Protein AF-A0AAP2BRH4-F1 (afdb_monomer)

pLDDT: mean 92.3, std 5.52, range [53.34, 97.38]

InterPro domains:
  IPR007358 Nucleoid-associated protein NdpA [PF04245] (1-108)

Nearest PDB structures (foldseek):
  9be2-assembly1_A-2  TM=8.030E-01  e=4.070E-05  Escherichia coli
  8q63-assembly1_B  TM=5.203E-01  e=7.585E+00  Saccharomyces cerevisiae S288C
  8oqh-assembly2_B  TM=3.993E-01  e=6.693E+00  Homo sapiens

Mean predicted aligned error: 4.85 Å

Foldseek 3Di:
DLLLLLLVQLLVVLLVQLVVVWWAALQVSLCRRPVVCSVVVSVVQPPVVNVHDGGHRDDNVVSVVSQKDWDDDPVDIDIDGPVCVVVVQWDADPVVRDIDGPPPDPVVVVVVVPVD

Sequence (116 aa):
AEKDAFLKSAFEHLHALSKANEPLSLETFVNAVWPQAPEELSGKLAAEELELSDGFVPDGRVIRALVSFKGKSKYWELKFDREGKTEGYIDYDPATNIITLRNVPDEFREMWMTEV

Secondary structure (DSSP, 8-state):
-HHHHHHHHHHHHHHHHHHHTPPP-HHHHHHHH-TTSHHHHHHHHT-GGG---SSPPP-HHHHGGGTEEEEE-SS-EEEEEHHHHHTTSEEEETTTTEEEE-S--HHHHHHHHH--

Organism: Klebsiella oxytoca (NCBI:txid571)

Solvent-accessible surface area (backbone atoms only — not comparable to full-atom values): 6819 Å² total; per-residue (Å²): 105,72,68,54,53,40,30,44,45,44,35,56,54,46,40,50,31,28,75,69,69,33,57,43,49,62,70,61,49,30,49,71,49,38,66,93,50,31,66,64,54,46,57,62,53,67,35,75,92,64,73,62,74,72,56,48,62,48,56,58,76,64,50,44,56,57,45,29,52,72,53,71,62,99,87,49,74,50,77,44,52,53,64,39,44,78,73,62,35,37,47,75,42,82,91,78,70,44,77,48,78,48,87,71,51,68,72,61,50,49,52,63,64,67,80,103

Structure (mmCIF, N/CA/C/O backbone):
data_AF-A0AAP2BRH4-F1
#
_entry.id   AF-A0AAP2BRH4-F1
#
loop_
_atom_site.group_PDB
_atom_site.id
_atom_site.type_symbol
_atom_site.label_atom_id
_atom_site.label_alt_id
_atom_site.label_comp_id
_atom_site.label_asym_id
_atom_site.label_entity_id
_atom_site.label_seq_id
_atom_site.pdbx_PDB_ins_code
_atom_site.Cartn_x
_atom_site.Cartn_y
_atom_site.Cartn_z
_atom_site.occupancy
_atom_site.B_iso_or_equiv
_atom_site.auth_seq_id
_atom_site.auth_comp_id
_atom_site.auth_asym_id
_atom_site.auth_atom_id
_atom_site.pdbx_PDB_model_num
ATOM 1 N N . ALA A 1 1 ? 2.332 -12.487 1.032 1.00 71.31 1 ALA A N 1
ATOM 2 C CA . ALA A 1 1 ? 1.036 -13.198 1.084 1.00 71.31 1 ALA A CA 1
ATOM 3 C C . ALA A 1 1 ? 0.233 -12.774 2.312 1.00 71.31 1 ALA A C 1
ATOM 5 O O . ALA A 1 1 ? -0.564 -11.862 2.169 1.00 71.31 1 ALA A O 1
ATOM 6 N N . GLU A 1 2 ? 0.481 -13.318 3.510 1.00 84.44 2 GLU A N 1
ATOM 7 C CA . GLU A 1 2 ? -0.293 -12.968 4.722 1.00 84.44 2 GLU A CA 1
ATOM 8 C C . GLU A 1 2 ? -0.200 -11.476 5.085 1.00 84.44 2 GLU A C 1
ATOM 10 O O . GLU A 1 2 ? -1.216 -10.808 5.246 1.00 84.44 2 GLU A O 1
ATOM 15 N N . LYS A 1 3 ? 1.018 -10.914 5.083 1.00 86.75 3 LYS A N 1
ATOM 16 C CA . LYS A 1 3 ? 1.236 -9.473 5.283 1.00 86.75 3 LYS A CA 1
ATOM 17 C C . LYS A 1 3 ? 0.481 -8.605 4.270 1.00 86.75 3 LYS A C 1
ATOM 19 O O . LYS A 1 3 ? -0.065 -7.573 4.639 1.00 86.75 3 LYS A O 1
ATOM 24 N N . ASP A 1 4 ? 0.484 -8.983 2.994 1.00 86.7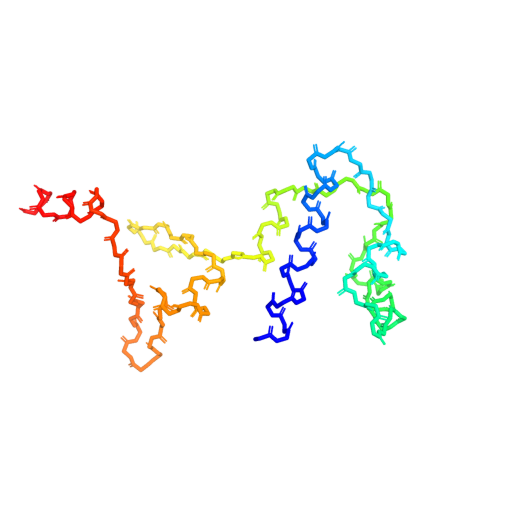5 4 ASP A N 1
ATOM 25 C CA . ASP A 1 4 ? -0.148 -8.179 1.942 1.00 86.75 4 ASP A CA 1
ATOM 26 C C . ASP A 1 4 ? -1.675 -8.250 2.041 1.00 86.75 4 ASP A C 1
ATOM 28 O O . ASP A 1 4 ? -2.339 -7.231 1.879 1.00 86.75 4 ASP A O 1
ATOM 32 N N . ALA A 1 5 ? -2.221 -9.422 2.385 1.00 88.12 5 ALA A N 1
ATOM 33 C CA . ALA A 1 5 ? -3.643 -9.599 2.664 1.00 88.12 5 ALA A CA 1
ATOM 34 C C . ALA A 1 5 ? -4.087 -8.763 3.875 1.00 88.12 5 ALA A C 1
ATOM 36 O O . ALA A 1 5 ? -5.090 -8.056 3.794 1.00 88.12 5 ALA A O 1
ATOM 37 N N . PHE A 1 6 ? -3.296 -8.765 4.952 1.00 91.88 6 PHE A N 1
ATOM 38 C CA . PHE A 1 6 ? -3.518 -7.904 6.113 1.00 91.88 6 PHE A CA 1
ATOM 39 C C . PHE A 1 6 ? -3.531 -6.417 5.738 1.00 91.88 6 PHE A C 1
ATOM 41 O O . PHE A 1 6 ? -4.488 -5.709 6.041 1.00 91.88 6 PHE A O 1
ATOM 48 N N . LEU A 1 7 ? -2.500 -5.936 5.033 1.00 93.75 7 LEU A N 1
ATOM 49 C CA . LEU A 1 7 ? -2.406 -4.528 4.630 1.00 93.75 7 LEU A CA 1
ATOM 50 C C . LEU A 1 7 ? -3.528 -4.117 3.668 1.00 93.75 7 LEU A C 1
ATOM 52 O O . LEU A 1 7 ? -3.998 -2.980 3.737 1.00 93.75 7 LEU A O 1
ATOM 56 N N . LYS A 1 8 ? -3.965 -5.026 2.788 1.00 92.88 8 LYS A N 1
ATOM 57 C CA . LYS A 1 8 ? -5.103 -4.809 1.888 1.00 92.88 8 LYS A CA 1
ATOM 58 C C . LYS A 1 8 ? -6.407 -4.681 2.676 1.00 92.88 8 LYS A C 1
ATOM 60 O O . LYS A 1 8 ? -7.105 -3.691 2.493 1.00 92.88 8 LYS A O 1
ATOM 65 N N . SER A 1 9 ? -6.678 -5.602 3.601 1.00 93.94 9 SER A N 1
ATOM 66 C CA . SER A 1 9 ? -7.859 -5.549 4.474 1.00 93.94 9 SER A CA 1
ATOM 67 C C . SER A 1 9 ? -7.885 -4.275 5.329 1.00 93.94 9 SER A C 1
ATOM 69 O O . SER A 1 9 ? -8.894 -3.568 5.365 1.00 93.94 9 SER A O 1
ATOM 71 N N . ALA A 1 10 ? -6.748 -3.910 5.932 1.00 95.94 10 ALA A N 1
ATOM 72 C CA . ALA A 1 10 ? -6.604 -2.664 6.680 1.00 95.94 10 ALA A CA 1
ATOM 73 C C . ALA A 1 10 ? -6.891 -1.430 5.814 1.00 95.94 10 ALA A C 1
ATOM 75 O O . ALA A 1 10 ? -7.629 -0.536 6.229 1.00 95.94 10 ALA A O 1
ATOM 76 N N . PHE A 1 11 ? -6.347 -1.389 4.594 1.00 96.75 11 PHE A N 1
ATOM 77 C CA . PHE A 1 11 ? -6.622 -0.310 3.652 1.00 96.75 11 PHE A CA 1
ATOM 78 C C . PHE A 1 11 ? -8.101 -0.236 3.274 1.00 96.75 11 PHE A C 1
ATOM 80 O O . PHE A 1 11 ? -8.662 0.852 3.308 1.00 96.75 11 PHE A O 1
ATOM 87 N N . GLU A 1 12 ? -8.731 -1.357 2.923 1.00 95.56 12 GLU A N 1
ATOM 88 C CA . GLU A 1 12 ? -10.142 -1.402 2.523 1.00 95.56 12 GLU A CA 1
ATOM 89 C C . GLU A 1 12 ? -11.053 -0.846 3.623 1.00 95.56 12 GLU A C 1
ATOM 91 O O . GLU A 1 12 ? -11.892 0.013 3.339 1.00 95.56 12 GLU A O 1
ATOM 96 N N . HIS A 1 13 ? -10.826 -1.250 4.876 1.00 96.25 13 HIS A N 1
ATOM 97 C CA . HIS A 1 13 ? -11.588 -0.760 6.023 1.00 96.25 13 HIS A CA 1
ATOM 98 C C . HIS A 1 13 ? -11.376 0.745 6.260 1.00 96.25 13 HIS A C 1
ATOM 100 O O . HIS A 1 13 ? -12.334 1.518 6.285 1.00 96.25 13 HIS A O 1
ATOM 106 N N . LEU A 1 14 ? -10.120 1.195 6.369 1.00 96.56 14 LEU A N 1
ATOM 107 C CA . LEU A 1 14 ? -9.799 2.608 6.619 1.00 96.56 14 LEU A CA 1
ATOM 108 C C . LEU A 1 14 ? -10.256 3.519 5.473 1.00 96.56 14 LEU A C 1
ATOM 110 O O . LEU A 1 14 ? -10.663 4.659 5.692 1.00 96.56 14 LEU A O 1
ATOM 114 N N . HIS A 1 15 ? -10.196 3.030 4.238 1.00 97.19 15 HIS A N 1
ATOM 115 C CA . HIS A 1 15 ? -10.606 3.780 3.059 1.00 97.19 15 HIS A CA 1
ATOM 116 C C . HIS A 1 15 ? -12.128 3.888 2.944 1.00 97.19 15 HIS A C 1
ATOM 118 O O . HIS A 1 15 ? -12.616 4.916 2.472 1.00 97.19 15 HIS A O 1
ATOM 124 N N . ALA A 1 16 ? -12.880 2.879 3.397 1.00 96.44 16 ALA A N 1
ATOM 125 C CA . ALA A 1 16 ? -14.331 2.976 3.521 1.00 96.44 16 ALA A CA 1
ATOM 126 C C . ALA A 1 16 ? -14.726 4.087 4.509 1.00 96.44 16 ALA A C 1
ATOM 128 O O . ALA A 1 16 ? -15.501 4.968 4.138 1.00 96.44 16 ALA A O 1
ATOM 129 N N . LEU A 1 17 ? -14.105 4.118 5.694 1.00 97.00 17 LEU A N 1
ATOM 130 C CA . LEU A 1 17 ? -14.315 5.174 6.695 1.00 97.00 17 LEU A CA 1
ATOM 131 C C . LEU A 1 17 ? -13.927 6.558 6.162 1.00 97.00 17 LEU A C 1
ATOM 133 O O . LEU A 1 17 ? -14.697 7.508 6.270 1.00 97.00 17 LEU A O 1
ATOM 137 N N . SER A 1 18 ? -12.771 6.665 5.499 1.00 96.94 18 SER A N 1
ATOM 138 C CA . SER A 1 18 ? -12.315 7.910 4.866 1.00 96.94 18 SER A CA 1
ATOM 139 C C . SER A 1 18 ? -13.322 8.440 3.837 1.00 96.94 18 SER A C 1
ATOM 141 O O . SER A 1 18 ? -13.633 9.629 3.820 1.00 96.94 18 SER A O 1
ATOM 143 N N . LYS A 1 19 ? -13.881 7.556 2.999 1.00 97.19 19 LYS A N 1
ATOM 144 C CA . LYS A 1 19 ? -14.902 7.917 2.002 1.00 97.19 19 LYS A CA 1
ATOM 145 C C . LYS A 1 19 ? -16.235 8.315 2.626 1.00 97.19 19 LYS A C 1
ATOM 147 O O . LYS A 1 19 ? -16.899 9.198 2.089 1.00 97.19 19 LYS A O 1
ATOM 152 N N . ALA A 1 20 ? -16.623 7.658 3.713 1.00 97.00 20 ALA A N 1
ATOM 153 C CA . ALA A 1 20 ? -17.833 7.976 4.464 1.00 97.00 20 ALA A CA 1
ATOM 154 C C . ALA A 1 20 ? -17.660 9.206 5.375 1.00 97.00 20 ALA A C 1
ATOM 156 O O . ALA A 1 20 ? -18.646 9.720 5.896 1.00 97.00 20 ALA A O 1
ATOM 157 N N . ASN A 1 21 ? -16.426 9.702 5.531 1.00 96.31 21 ASN A N 1
ATOM 158 C CA . ASN A 1 21 ? -16.053 10.718 6.513 1.00 96.31 21 ASN A CA 1
ATOM 159 C C . ASN A 1 21 ? -16.452 10.306 7.944 1.00 96.31 21 ASN A C 1
ATOM 161 O O . ASN A 1 21 ? -16.957 11.112 8.727 1.00 96.31 21 ASN A O 1
ATOM 165 N N . GLU A 1 22 ? -16.237 9.031 8.261 1.00 97.19 22 GLU A N 1
ATOM 166 C CA . GLU A 1 22 ? -16.553 8.432 9.553 1.00 97.19 22 GLU A CA 1
ATOM 167 C C . GLU A 1 22 ? -15.294 8.290 10.419 1.00 97.19 22 GLU A C 1
ATOM 169 O O . GLU A 1 22 ? -14.207 7.999 9.900 1.00 97.19 22 GLU A O 1
ATOM 174 N N . PRO A 1 23 ? -15.416 8.506 11.740 1.00 96.62 23 PRO A N 1
ATOM 175 C CA . PRO A 1 23 ? -14.310 8.320 12.663 1.00 96.62 23 PRO A CA 1
ATOM 176 C C . PRO A 1 23 ? -13.939 6.838 12.780 1.00 96.62 23 PRO A C 1
ATOM 178 O O . PRO A 1 23 ? -14.801 5.960 12.823 1.00 96.62 23 PRO A O 1
ATOM 181 N N . LEU A 1 24 ? -12.640 6.563 12.866 1.00 95.50 24 LEU A N 1
ATOM 182 C CA . LEU A 1 24 ? -12.117 5.243 13.185 1.00 95.50 24 LEU A CA 1
ATOM 183 C C . LEU A 1 24 ? -12.472 4.876 14.627 1.00 95.50 24 LEU A C 1
ATOM 185 O O . LEU A 1 24 ? -12.276 5.688 15.522 1.00 95.50 24 LEU A O 1
ATOM 189 N N . SER A 1 25 ? -12.944 3.645 14.827 1.00 94.56 25 SER A N 1
ATOM 190 C CA . SER A 1 25 ? -12.945 2.963 16.123 1.00 94.56 25 SER A CA 1
ATOM 191 C C . SER A 1 25 ? -11.848 1.908 16.093 1.00 94.56 25 SER A C 1
ATOM 193 O O . SER A 1 25 ? -11.930 0.968 15.295 1.00 94.56 25 SER A O 1
ATOM 195 N N . LEU A 1 26 ? -10.828 2.046 16.940 1.00 92.44 26 LEU A N 1
ATOM 196 C CA . LEU A 1 26 ? -9.721 1.083 17.003 1.00 92.44 26 LEU A CA 1
ATOM 197 C C . LEU A 1 26 ? -10.211 -0.330 17.346 1.00 92.44 26 LEU A C 1
ATOM 199 O O . LEU A 1 26 ? -9.759 -1.296 16.737 1.00 92.44 26 LEU A O 1
ATOM 203 N N . GLU A 1 27 ? -11.191 -0.450 18.241 1.00 91.44 27 GLU A N 1
ATOM 204 C CA . GLU A 1 27 ? -11.818 -1.729 18.592 1.00 91.44 27 GLU A CA 1
ATOM 205 C C . GLU A 1 27 ? -12.477 -2.397 17.374 1.00 91.44 27 GLU A C 1
ATOM 207 O O . GLU A 1 27 ? -12.217 -3.564 17.067 1.00 91.44 27 GLU A O 1
ATOM 212 N N . THR A 1 28 ? -13.303 -1.650 16.635 1.00 92.81 28 THR A N 1
ATOM 213 C CA . THR A 1 28 ? -13.995 -2.181 15.449 1.00 92.81 28 THR A CA 1
ATOM 214 C C . THR A 1 28 ? -13.003 -2.519 14.339 1.00 92.81 28 THR A C 1
ATOM 216 O O . THR A 1 28 ? -13.120 -3.560 13.690 1.00 92.81 28 THR A O 1
ATOM 219 N N . PHE A 1 29 ? -11.996 -1.666 14.145 1.00 94.69 29 PHE A N 1
ATOM 220 C CA . PHE A 1 29 ? -10.946 -1.857 13.154 1.00 94.69 29 PHE A CA 1
ATOM 221 C C . PHE A 1 29 ? -10.171 -3.145 13.400 1.00 94.69 29 PHE A C 1
ATOM 223 O O . PHE A 1 29 ? -10.075 -3.979 12.503 1.00 94.69 29 PHE A O 1
ATOM 230 N N . VAL A 1 30 ? -9.666 -3.336 14.620 1.00 94.94 30 VAL A N 1
ATOM 231 C CA . VAL A 1 30 ? -8.882 -4.512 15.009 1.00 94.94 30 VAL A CA 1
ATOM 232 C C . VAL A 1 30 ? -9.668 -5.801 14.780 1.00 94.94 30 VAL A C 1
ATOM 234 O O . VAL A 1 30 ? -9.154 -6.730 14.153 1.00 94.94 30 VAL A O 1
ATOM 237 N N . ASN A 1 31 ? -10.929 -5.832 15.217 1.00 93.12 31 ASN A N 1
ATOM 238 C CA . ASN A 1 31 ? -11.811 -6.980 15.015 1.00 93.12 31 ASN A CA 1
ATOM 239 C C . ASN A 1 31 ? -12.081 -7.262 13.531 1.00 93.12 31 ASN A C 1
ATOM 241 O O . A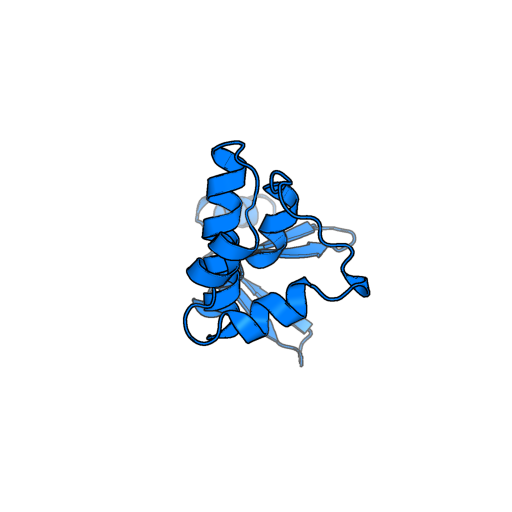SN A 1 31 ? -12.203 -8.420 13.137 1.00 93.12 31 ASN A O 1
ATOM 245 N N . ALA A 1 32 ? -12.152 -6.223 12.697 1.00 91.88 32 ALA A N 1
ATOM 246 C CA . ALA A 1 32 ? -12.381 -6.376 11.266 1.00 91.88 32 ALA A CA 1
ATOM 247 C C . ALA A 1 32 ? -11.145 -6.892 10.509 1.00 91.88 32 ALA A C 1
ATOM 249 O O . ALA A 1 32 ? -11.289 -7.705 9.597 1.00 91.88 32 ALA A O 1
ATOM 250 N N . VAL A 1 33 ? -9.941 -6.423 10.856 1.00 94.00 33 VAL A N 1
ATOM 251 C CA . VAL A 1 33 ? -8.726 -6.653 10.044 1.00 94.00 33 VAL A CA 1
ATOM 252 C C . VAL A 1 33 ? -7.822 -7.758 10.590 1.00 94.00 33 VAL A C 1
ATOM 254 O O . VAL A 1 33 ? -6.982 -8.283 9.856 1.00 94.00 33 VAL A O 1
ATOM 257 N N . TRP A 1 34 ? -7.970 -8.121 11.868 1.00 93.44 34 TRP A N 1
ATOM 258 C CA . TRP A 1 34 ? -7.188 -9.179 12.515 1.00 93.44 34 TRP A CA 1
ATOM 259 C C . TRP A 1 34 ? -8.027 -10.043 13.482 1.00 93.44 34 TRP A C 1
ATOM 261 O O . TRP A 1 34 ? -7.672 -10.192 14.655 1.00 93.44 34 TRP A O 1
ATOM 271 N N . PRO A 1 35 ? -9.133 -10.655 13.007 1.00 91.50 35 PRO A N 1
ATOM 272 C CA . PRO A 1 35 ? -10.090 -11.374 13.859 1.00 91.50 35 PRO A CA 1
ATOM 273 C C . PRO A 1 35 ? -9.510 -12.610 14.564 1.00 91.50 35 PRO A C 1
ATOM 275 O O . PRO A 1 35 ? -10.027 -13.047 15.587 1.00 91.50 35 PRO A O 1
ATOM 278 N N . GLN A 1 36 ? -8.437 -13.188 14.030 1.00 92.00 36 GLN A N 1
ATOM 279 C CA . GLN A 1 36 ? -7.748 -14.354 14.588 1.00 92.00 36 GLN A CA 1
ATOM 280 C C . GLN A 1 36 ? -7.051 -14.078 15.928 1.00 92.00 36 GLN A C 1
ATOM 282 O O . GLN A 1 36 ? -6.888 -15.003 16.720 1.00 92.00 36 GLN A O 1
ATOM 287 N N . ALA A 1 37 ? -6.620 -12.839 16.176 1.00 92.62 37 A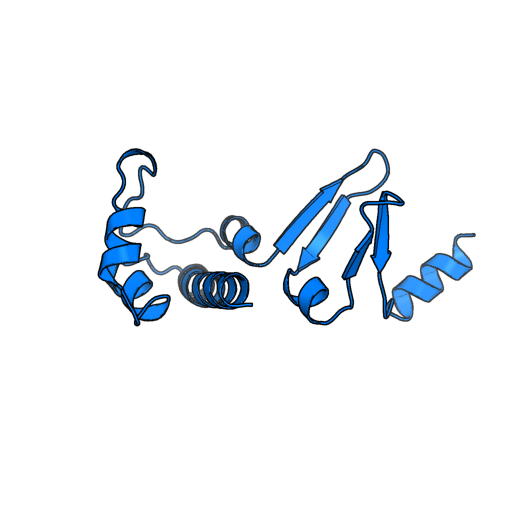LA A N 1
ATOM 288 C CA . ALA A 1 37 ? -5.923 -12.462 17.406 1.00 92.62 37 ALA A CA 1
ATOM 289 C C . ALA A 1 37 ? -6.061 -10.952 17.688 1.00 92.62 37 ALA A C 1
ATOM 291 O O . ALA A 1 37 ? -5.051 -10.243 17.722 1.00 92.62 37 ALA A O 1
ATOM 292 N N . PRO A 1 38 ? -7.288 -10.431 17.874 1.00 92.44 38 PRO A N 1
ATOM 293 C CA . PRO A 1 38 ? -7.536 -8.992 17.972 1.00 92.44 38 PRO A CA 1
ATOM 294 C C . PRO A 1 38 ? -6.707 -8.329 19.080 1.00 92.44 38 PRO A C 1
ATOM 296 O O . PRO A 1 38 ? -6.118 -7.275 18.862 1.00 92.44 38 PRO A O 1
ATOM 299 N N . GLU A 1 39 ? -6.541 -8.993 20.225 1.00 92.62 39 GLU A N 1
ATOM 300 C CA . GLU A 1 39 ? -5.751 -8.475 21.350 1.00 92.62 39 GLU A CA 1
ATOM 301 C C . GLU A 1 39 ? -4.277 -8.217 21.004 1.00 92.6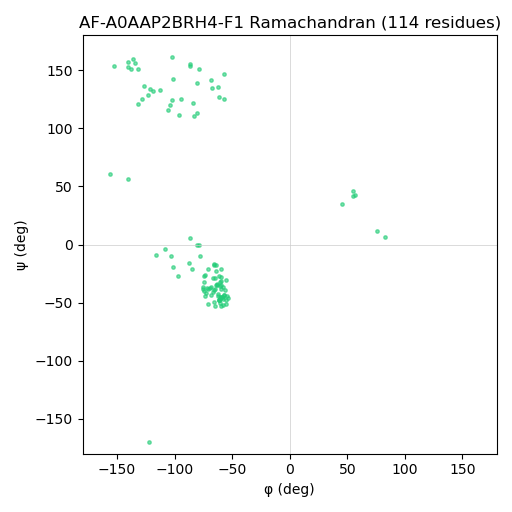2 39 GLU A C 1
ATOM 303 O O . GLU A 1 39 ? -3.675 -7.273 21.515 1.00 92.62 39 GLU A O 1
ATOM 308 N N . GLU A 1 40 ? -3.686 -9.004 20.098 1.00 92.81 40 GLU A N 1
ATOM 309 C CA . GLU A 1 40 ? -2.297 -8.795 19.677 1.00 92.81 40 GLU A CA 1
ATOM 310 C C . GLU A 1 40 ? -2.151 -7.498 18.873 1.00 92.81 40 GLU A C 1
ATOM 312 O O . GLU A 1 40 ? -1.204 -6.733 19.073 1.00 92.81 40 GLU A O 1
ATOM 317 N N . LEU A 1 41 ? -3.087 -7.240 17.956 1.00 92.06 41 LEU A N 1
ATOM 318 C CA . LEU A 1 41 ? -3.075 -6.017 17.162 1.00 92.06 41 LEU A CA 1
ATOM 319 C C . LEU A 1 41 ? -3.470 -4.807 18.015 1.00 92.06 41 LEU A C 1
ATOM 321 O O . LEU A 1 41 ? -2.817 -3.772 17.915 1.00 92.06 41 LEU A O 1
ATOM 325 N N . SER A 1 42 ? -4.473 -4.953 18.883 1.00 91.75 42 SER A N 1
ATOM 326 C CA . SER A 1 42 ? -4.888 -3.924 19.843 1.00 91.75 42 SER A CA 1
ATOM 327 C C . SER A 1 42 ? -3.716 -3.477 20.719 1.00 91.75 42 SER A C 1
ATOM 329 O O . SER A 1 42 ? -3.384 -2.293 20.750 1.00 91.75 42 SER A O 1
ATOM 331 N N . GLY A 1 43 ? -2.995 -4.426 21.329 1.00 90.25 43 GLY A N 1
ATOM 332 C CA . GLY A 1 43 ? -1.82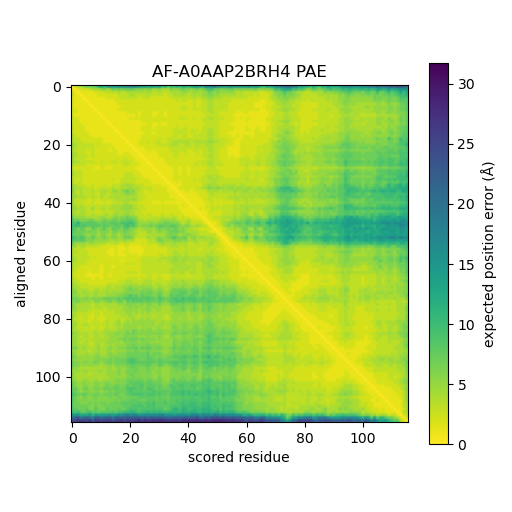3 -4.124 22.154 1.00 90.25 43 GLY A CA 1
ATOM 333 C C . GLY A 1 43 ? -0.706 -3.410 21.388 1.00 90.25 43 GLY A C 1
ATOM 334 O O . GLY A 1 43 ? -0.059 -2.524 21.939 1.00 90.25 43 GLY A O 1
ATOM 335 N N . LYS A 1 44 ? -0.501 -3.738 20.105 1.00 90.81 44 LYS A N 1
ATOM 336 C CA . LYS A 1 44 ? 0.473 -3.033 19.253 1.00 90.81 44 LYS A CA 1
ATOM 337 C C . LYS A 1 44 ? 0.029 -1.618 18.902 1.00 90.81 44 LYS A C 1
ATOM 339 O O . LYS A 1 44 ? 0.880 -0.742 18.840 1.00 90.81 44 LYS A O 1
ATOM 344 N N . LEU A 1 45 ? -1.260 -1.395 18.653 1.00 89.19 45 LEU A N 1
ATOM 345 C CA . LEU A 1 45 ? -1.800 -0.070 18.324 1.00 89.19 45 LEU A CA 1
ATOM 346 C C . LEU A 1 45 ? -1.882 0.851 19.548 1.00 89.19 45 LEU A C 1
ATOM 348 O O . LEU A 1 45 ? -1.779 2.062 19.387 1.00 89.19 45 LEU A O 1
ATOM 352 N N . ALA A 1 46 ? -2.016 0.284 20.748 1.00 87.12 46 ALA A N 1
ATOM 353 C CA . ALA A 1 46 ? -2.016 1.009 22.018 1.00 87.12 46 ALA A CA 1
ATOM 354 C C . ALA A 1 46 ? -0.609 1.405 22.514 1.00 87.12 46 ALA A C 1
ATOM 356 O O . ALA A 1 46 ? -0.488 1.993 23.588 1.00 87.12 46 ALA A O 1
ATOM 357 N N . ALA A 1 47 ? 0.450 1.064 21.771 1.00 89.00 47 ALA A N 1
ATOM 358 C CA . ALA A 1 47 ? 1.815 1.446 22.109 1.00 89.00 47 ALA A CA 1
ATOM 359 C C . ALA A 1 47 ? 1.958 2.978 22.125 1.00 89.00 47 ALA A C 1
ATOM 361 O O . ALA A 1 47 ? 1.609 3.652 21.154 1.00 89.00 47 ALA A O 1
ATOM 362 N N . GLU A 1 48 ? 2.470 3.523 23.232 1.00 80.81 48 GLU A N 1
ATOM 363 C CA . GLU A 1 48 ? 2.553 4.970 23.477 1.00 80.81 48 GLU A CA 1
ATOM 364 C C . GLU A 1 48 ? 3.390 5.681 22.403 1.00 80.81 48 GLU A C 1
ATOM 366 O O . GLU A 1 48 ? 3.065 6.791 21.990 1.00 80.81 48 GLU A O 1
ATOM 371 N N . GLU A 1 49 ? 4.394 4.997 21.851 1.00 88.06 49 GLU A N 1
ATOM 372 C CA . GLU A 1 49 ? 5.261 5.504 20.784 1.00 88.06 49 GLU A CA 1
ATOM 373 C C . GLU A 1 49 ? 4.526 5.775 19.464 1.00 88.06 49 GLU A C 1
ATOM 375 O O . GLU A 1 49 ? 5.067 6.453 18.588 1.00 88.06 49 GLU A O 1
ATOM 380 N N . LEU A 1 50 ? 3.327 5.216 19.284 1.00 84.44 50 LEU A N 1
ATOM 381 C CA . LEU A 1 50 ? 2.515 5.437 18.092 1.00 84.44 50 LEU A CA 1
ATOM 382 C C . LEU A 1 50 ? 1.623 6.677 18.199 1.00 84.44 50 LEU A C 1
ATOM 384 O O . LEU A 1 50 ? 1.109 7.110 17.167 1.00 84.44 50 LEU A O 1
ATOM 388 N N . GLU A 1 51 ? 1.419 7.211 19.412 1.00 86.94 51 GLU A N 1
ATOM 389 C CA . GLU A 1 51 ? 0.536 8.354 19.706 1.00 86.94 51 GLU A CA 1
ATOM 390 C C . GLU A 1 51 ? -0.835 8.250 19.003 1.00 86.94 51 GLU A C 1
ATOM 392 O O . GLU A 1 51 ? -1.423 9.233 18.542 1.00 86.94 51 GLU A O 1
ATOM 397 N N . LEU A 1 52 ? -1.336 7.019 18.879 1.00 86.50 52 LEU A N 1
ATOM 398 C CA . LEU A 1 52 ? -2.499 6.691 18.068 1.00 86.50 52 LEU A CA 1
ATOM 399 C C . LEU A 1 52 ? -3.769 6.971 18.876 1.00 86.50 52 LEU A C 1
ATOM 401 O O . LEU A 1 52 ? -4.064 6.298 19.862 1.00 86.50 52 LEU A O 1
ATOM 405 N N . SER A 1 53 ? -4.513 7.997 18.470 1.00 84.19 53 SER A N 1
ATOM 406 C CA . SER A 1 53 ? -5.794 8.346 19.078 1.00 84.19 53 SER A CA 1
ATOM 407 C C . SER A 1 53 ? -6.942 7.566 18.444 1.00 84.19 53 SER A C 1
ATOM 409 O O . SER A 1 53 ? -6.874 7.157 17.286 1.00 84.19 53 SER A O 1
ATOM 411 N N . ASP A 1 54 ? -8.013 7.362 19.207 1.00 88.50 54 ASP A N 1
ATOM 412 C CA . ASP A 1 54 ? -9.268 6.840 18.672 1.00 88.50 54 ASP A CA 1
ATOM 413 C C . ASP A 1 54 ? -10.144 7.989 18.141 1.00 88.50 54 ASP A C 1
ATOM 415 O O . ASP A 1 54 ? -10.013 9.140 18.571 1.00 88.50 54 ASP A O 1
ATOM 419 N N . GLY A 1 55 ? -11.047 7.697 17.206 1.00 92.75 55 GLY A N 1
ATOM 420 C CA . GLY A 1 55 ? -12.049 8.656 16.731 1.00 92.75 55 GLY A CA 1
ATOM 421 C C . GLY A 1 55 ? -11.598 9.647 15.650 1.00 92.75 55 GLY A C 1
ATOM 422 O O . GLY A 1 55 ? -12.368 10.540 15.291 1.00 92.75 55 GLY A O 1
ATOM 423 N N . PHE A 1 56 ? -10.387 9.527 15.097 1.00 93.44 56 PHE A N 1
ATOM 424 C CA . PHE A 1 56 ? -9.971 10.348 13.951 1.00 93.44 56 PHE A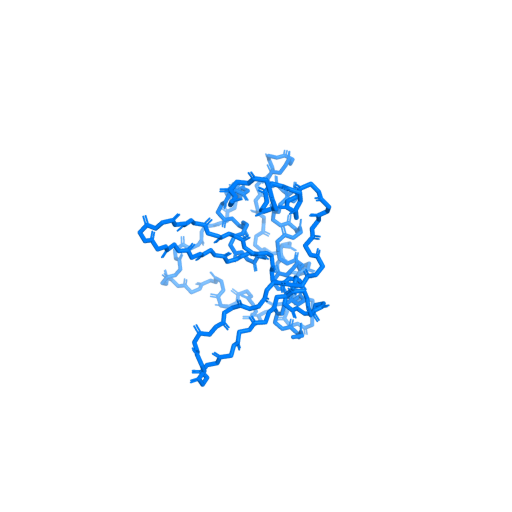 CA 1
ATOM 425 C C . PHE A 1 56 ? -10.557 9.820 12.637 1.00 93.44 56 PHE A C 1
ATOM 427 O O . PHE A 1 56 ? -10.762 8.621 12.468 1.00 93.44 56 PHE A O 1
ATOM 434 N N . VAL A 1 57 ? -10.779 10.706 11.665 1.00 95.94 57 VAL A N 1
ATOM 435 C CA . VAL A 1 57 ? -11.157 10.300 10.302 1.00 95.94 57 VAL A CA 1
ATOM 436 C C . VAL A 1 57 ? -9.883 9.973 9.513 1.00 95.94 57 VAL A C 1
ATOM 438 O O . VAL A 1 57 ? -9.020 10.848 9.388 1.00 95.94 57 VAL A O 1
ATOM 441 N N . PRO A 1 58 ? -9.724 8.752 8.963 1.00 95.50 58 PRO A N 1
ATOM 442 C CA . PRO A 1 58 ? -8.522 8.398 8.215 1.00 95.50 58 PRO A CA 1
ATOM 443 C C . PRO A 1 58 ? -8.334 9.263 6.961 1.00 95.50 58 PRO A C 1
ATOM 445 O O . PRO A 1 58 ? -9.261 9.449 6.170 1.00 95.50 58 PRO A O 1
ATOM 448 N N . ASP A 1 59 ? -7.107 9.729 6.718 1.00 95.75 59 ASP A N 1
ATOM 449 C CA . ASP A 1 59 ? -6.757 10.399 5.462 1.00 95.75 59 ASP A CA 1
ATOM 450 C C . ASP A 1 59 ? -6.497 9.356 4.363 1.00 95.75 59 ASP A C 1
ATOM 452 O O . ASP A 1 59 ? -5.502 8.623 4.387 1.00 95.75 59 ASP A O 1
ATOM 456 N N . GLY A 1 60 ? -7.378 9.327 3.357 1.00 93.12 60 GLY A N 1
ATOM 457 C CA . GLY A 1 60 ? -7.318 8.414 2.214 1.00 93.12 60 GLY A CA 1
ATOM 458 C C . GLY A 1 60 ? -5.997 8.448 1.434 1.00 93.12 60 GLY A C 1
ATOM 459 O O . GLY A 1 60 ? -5.572 7.432 0.876 1.00 93.12 60 GLY A O 1
ATOM 460 N N . ARG A 1 61 ? -5.316 9.599 1.396 1.00 92.56 61 ARG A N 1
ATOM 461 C CA . ARG A 1 61 ? -4.025 9.775 0.713 1.00 92.56 61 ARG A CA 1
ATOM 462 C C . ARG A 1 61 ? -2.897 9.138 1.513 1.00 92.56 61 ARG A C 1
ATOM 464 O O . ARG A 1 61 ? -2.013 8.529 0.912 1.00 92.56 61 ARG A O 1
ATOM 471 N N . VAL A 1 62 ? -2.946 9.253 2.839 1.00 93.56 62 VAL A N 1
ATOM 472 C CA . VAL A 1 62 ? -1.943 8.681 3.749 1.00 93.56 62 VAL A CA 1
ATOM 473 C C . VAL A 1 62 ? -2.064 7.161 3.781 1.00 93.56 62 VAL A C 1
ATOM 475 O O . VAL A 1 62 ? -1.090 6.455 3.511 1.00 93.56 62 VAL A O 1
ATOM 478 N N . ILE A 1 63 ? -3.272 6.635 4.001 1.00 95.19 63 ILE A N 1
ATOM 479 C CA . ILE A 1 63 ? -3.497 5.182 4.105 1.00 95.19 63 ILE A CA 1
ATOM 480 C C . ILE A 1 63 ? -3.224 4.445 2.788 1.00 95.19 63 ILE A C 1
ATOM 482 O O . ILE A 1 63 ? -2.988 3.238 2.788 1.00 95.19 63 ILE A O 1
ATOM 486 N N . ARG A 1 64 ? -3.169 5.148 1.647 1.00 94.69 64 ARG A N 1
ATOM 487 C CA . ARG A 1 64 ? -2.791 4.549 0.358 1.00 94.69 64 ARG A CA 1
ATOM 488 C C . ARG A 1 64 ? -1.378 3.948 0.375 1.00 94.69 64 ARG A C 1
ATOM 490 O O . ARG A 1 64 ? -1.101 3.060 -0.432 1.00 94.69 64 ARG A O 1
ATOM 497 N N . ALA A 1 65 ? -0.502 4.363 1.292 1.00 94.06 65 ALA A N 1
ATOM 498 C CA . ALA A 1 65 ? 0.818 3.755 1.491 1.00 94.06 65 ALA A CA 1
ATOM 499 C C . ALA A 1 65 ? 0.761 2.295 2.005 1.00 94.06 65 ALA A C 1
ATOM 501 O O . ALA A 1 65 ? 1.734 1.546 1.870 1.00 94.06 65 ALA A O 1
ATOM 502 N N . LEU A 1 66 ? -0.381 1.853 2.548 1.00 95.12 66 LEU A N 1
ATOM 503 C CA . LEU A 1 66 ? -0.585 0.457 2.950 1.00 95.12 66 LEU A CA 1
ATOM 504 C C . LEU A 1 66 ? -0.584 -0.476 1.734 1.00 95.12 66 LEU A C 1
ATOM 506 O O . LEU A 1 66 ? 0.038 -1.533 1.775 1.00 95.12 66 LEU A O 1
ATOM 510 N N . VAL A 1 67 ? -1.192 -0.049 0.624 1.00 95.25 67 VAL A N 1
ATOM 511 C CA . VAL A 1 67 ? -1.356 -0.858 -0.602 1.00 95.25 67 VAL A CA 1
ATOM 512 C C . VAL A 1 67 ? -0.484 -0.410 -1.768 1.00 95.25 67 VAL A C 1
ATOM 514 O O . VAL A 1 67 ? -0.465 -1.070 -2.801 1.00 95.25 67 VAL A O 1
ATOM 517 N N . SER A 1 68 ? 0.264 0.680 -1.619 1.00 95.44 68 SER A N 1
ATOM 518 C CA . SER A 1 68 ? 1.148 1.186 -2.666 1.00 95.44 68 SER A CA 1
ATOM 519 C C . SER A 1 68 ? 2.506 1.593 -2.121 1.00 95.44 68 SER A C 1
ATOM 521 O O . SER A 1 68 ? 2.681 1.845 -0.930 1.00 95.44 68 SER A O 1
ATOM 523 N N . PHE A 1 69 ? 3.481 1.660 -3.011 1.00 93.38 69 PHE A N 1
ATOM 524 C CA . PHE A 1 69 ? 4.796 2.219 -2.748 1.00 93.38 69 PHE A CA 1
ATOM 525 C C . PHE A 1 69 ? 5.184 3.123 -3.912 1.00 93.38 69 PHE A C 1
ATOM 527 O O . PHE A 1 69 ? 4.662 2.998 -5.020 1.00 93.38 69 PHE A O 1
ATOM 534 N N . LYS A 1 70 ? 6.078 4.074 -3.657 1.00 94.44 70 LYS A N 1
ATOM 535 C CA . LYS A 1 70 ? 6.544 5.004 -4.681 1.00 94.44 70 LYS A CA 1
ATOM 536 C C . LYS A 1 70 ? 8.043 5.220 -4.594 1.00 94.44 70 LYS A C 1
ATOM 538 O O . LYS A 1 70 ? 8.617 5.144 -3.509 1.00 94.44 70 LYS A O 1
ATOM 543 N N . GLY A 1 71 ? 8.654 5.512 -5.730 1.00 92.75 71 GLY A N 1
ATOM 544 C CA . GLY A 1 71 ? 10.066 5.850 -5.856 1.00 92.75 71 GLY A CA 1
ATOM 545 C C . GLY A 1 71 ? 10.249 6.965 -6.875 1.00 92.75 71 GLY A C 1
ATOM 546 O O . GLY A 1 71 ? 9.399 7.166 -7.738 1.00 92.75 71 GLY A O 1
ATOM 547 N N . LYS A 1 72 ? 11.357 7.698 -6.782 1.00 95.38 72 LYS A N 1
ATOM 548 C CA . LYS A 1 72 ? 11.690 8.755 -7.739 1.00 95.38 72 LYS A CA 1
ATOM 549 C C . LYS A 1 72 ? 13.177 8.770 -8.058 1.00 95.38 72 LYS A C 1
ATOM 551 O O . LYS A 1 72 ? 13.998 8.414 -7.215 1.00 95.38 72 LYS A O 1
ATOM 556 N N . SER A 1 73 ? 13.506 9.245 -9.248 1.00 93.56 73 SER A N 1
ATOM 557 C CA . SER A 1 73 ? 14.850 9.619 -9.670 1.00 93.56 73 SER A CA 1
ATOM 558 C C . SER A 1 73 ? 14.865 11.087 -10.107 1.00 93.56 73 SER A C 1
ATOM 560 O O . SER A 1 73 ? 13.890 11.816 -9.934 1.00 93.56 73 SER A O 1
ATOM 562 N N . LYS A 1 74 ? 15.971 11.525 -10.712 1.00 96.94 74 LYS A N 1
ATOM 563 C CA . LYS A 1 74 ? 16.057 12.832 -11.372 1.00 96.94 74 LYS A CA 1
ATOM 564 C C . LYS A 1 74 ? 15.043 12.999 -12.515 1.00 96.94 74 LYS A C 1
ATOM 566 O O . LYS A 1 74 ? 14.663 14.126 -12.809 1.00 96.94 74 LYS A O 1
ATOM 571 N N . TYR A 1 75 ? 14.642 11.906 -13.161 1.00 94.75 75 TYR A N 1
ATOM 572 C CA . TYR A 1 75 ? 13.881 11.941 -14.414 1.00 94.75 75 TYR A CA 1
ATOM 573 C C . TYR A 1 75 ? 12.472 11.356 -14.303 1.00 94.75 75 TYR A C 1
ATOM 575 O O . TYR A 1 75 ? 11.699 11.474 -15.244 1.00 94.75 75 TYR A O 1
ATOM 583 N N . TRP A 1 76 ? 12.129 10.714 -13.184 1.00 93.31 76 TRP A N 1
ATOM 584 C CA . TRP A 1 76 ? 10.843 10.034 -13.037 1.00 93.31 76 TRP A CA 1
ATOM 585 C C . TRP A 1 76 ? 10.382 9.964 -11.580 1.00 93.31 76 TRP A C 1
ATOM 587 O O . TRP A 1 76 ? 11.198 9.921 -10.663 1.00 93.31 76 TRP A O 1
ATOM 597 N N . GLU A 1 77 ? 9.069 9.885 -11.372 1.00 95.62 77 GLU A N 1
ATOM 598 C CA . GLU A 1 77 ? 8.430 9.379 -10.153 1.00 95.62 77 GLU A CA 1
ATOM 599 C C . GLU A 1 77 ? 7.504 8.240 -10.580 1.00 95.62 77 GLU A C 1
ATOM 601 O O . GLU A 1 77 ? 6.715 8.388 -11.510 1.00 95.62 77 GLU A O 1
ATOM 606 N N . LEU A 1 78 ? 7.628 7.091 -9.925 1.00 93.12 78 LEU A N 1
ATOM 607 C CA . LEU A 1 78 ? 6.827 5.907 -10.195 1.00 93.12 78 LEU A CA 1
ATOM 608 C C . LEU A 1 78 ? 6.079 5.523 -8.925 1.00 93.12 78 LEU A C 1
ATOM 610 O O . LEU A 1 78 ? 6.659 5.475 -7.836 1.00 93.12 78 LEU A O 1
ATOM 614 N N . LYS A 1 79 ? 4.787 5.237 -9.072 1.00 94.75 79 LYS A N 1
ATOM 615 C CA . LYS A 1 79 ? 3.929 4.710 -8.013 1.00 94.75 79 LYS A CA 1
ATOM 616 C C . LYS A 1 79 ? 3.410 3.348 -8.444 1.00 94.75 79 LYS A C 1
ATOM 618 O O . LYS A 1 79 ? 2.902 3.196 -9.548 1.00 94.75 79 LYS A O 1
ATOM 623 N N . PHE A 1 80 ? 3.510 2.392 -7.538 1.00 94.31 80 PHE A N 1
ATOM 624 C CA . PHE A 1 80 ? 3.166 1.003 -7.769 1.00 94.31 80 PHE A CA 1
ATOM 625 C C . PHE A 1 80 ? 2.189 0.526 -6.708 1.00 94.31 80 PHE A C 1
ATOM 627 O O . PHE A 1 80 ? 2.385 0.784 -5.518 1.00 94.31 80 PHE A O 1
ATOM 634 N N . ASP A 1 81 ? 1.166 -0.208 -7.127 1.00 94.50 81 ASP A N 1
ATOM 635 C CA . ASP A 1 81 ? 0.350 -0.984 -6.203 1.00 94.50 81 ASP A CA 1
ATOM 636 C C . ASP A 1 81 ? 1.070 -2.292 -5.859 1.00 94.50 81 ASP A C 1
ATOM 638 O O . ASP A 1 81 ? 1.681 -2.934 -6.717 1.00 94.50 81 ASP A O 1
ATOM 642 N N . ARG A 1 82 ? 1.013 -2.695 -4.585 1.00 92.62 82 ARG A N 1
ATOM 643 C CA . ARG A 1 82 ? 1.657 -3.925 -4.092 1.00 92.62 82 ARG A CA 1
ATOM 644 C C . ARG A 1 82 ? 1.132 -5.166 -4.810 1.00 92.62 82 ARG A C 1
ATOM 646 O O . ARG A 1 82 ? 1.910 -6.073 -5.081 1.00 92.62 82 ARG A O 1
ATOM 653 N N . GLU A 1 83 ? -0.152 -5.168 -5.160 1.00 91.56 83 GLU A N 1
ATOM 654 C CA . GLU A 1 83 ? -0.806 -6.240 -5.917 1.00 91.56 83 GLU A CA 1
ATOM 655 C C . GLU A 1 83 ? -0.125 -6.482 -7.270 1.00 91.56 83 GLU A C 1
ATOM 657 O O . GLU A 1 83 ? 0.098 -7.628 -7.634 1.00 91.56 83 GLU A O 1
ATOM 662 N N . GLY A 1 84 ? 0.356 -5.434 -7.950 1.00 92.06 84 GLY A N 1
ATOM 663 C CA . GLY A 1 84 ? 1.094 -5.586 -9.209 1.00 92.06 84 GLY A CA 1
ATOM 664 C C . GLY A 1 84 ? 2.388 -6.399 -9.071 1.00 92.06 84 GLY A C 1
ATOM 665 O O . GLY A 1 84 ? 2.802 -7.056 -10.022 1.00 92.06 84 GLY A O 1
ATOM 666 N N . LYS A 1 85 ? 3.009 -6.417 -7.884 1.00 90.81 85 LYS A N 1
ATOM 667 C CA . LYS A 1 85 ? 4.143 -7.307 -7.599 1.00 90.81 85 LYS A CA 1
ATOM 668 C C . LYS A 1 85 ? 3.684 -8.756 -7.422 1.00 90.81 85 LYS A C 1
ATOM 670 O O . LYS A 1 85 ? 4.315 -9.664 -7.950 1.00 90.81 85 LYS A O 1
ATOM 675 N N . THR A 1 86 ? 2.599 -8.972 -6.682 1.00 88.31 86 THR A N 1
ATOM 676 C CA . THR A 1 86 ? 2.044 -10.312 -6.428 1.00 88.31 86 THR A CA 1
ATOM 677 C C . THR A 1 86 ? 1.527 -10.970 -7.707 1.00 88.31 86 THR A C 1
ATOM 679 O O . THR A 1 86 ? 1.771 -12.154 -7.914 1.00 88.31 86 THR A O 1
ATOM 682 N N . GLU A 1 87 ? 0.910 -10.191 -8.595 1.00 91.81 87 GLU A N 1
ATOM 683 C CA . GLU A 1 87 ? 0.398 -10.636 -9.898 1.00 91.81 87 GLU A CA 1
ATOM 684 C C . GLU A 1 87 ? 1.493 -10.740 -10.981 1.00 91.81 87 GLU A C 1
ATOM 686 O O . GLU A 1 87 ? 1.214 -11.073 -12.131 1.00 91.81 87 GLU A O 1
ATOM 691 N N . GLY A 1 88 ? 2.753 -10.427 -10.652 1.00 93.25 88 GLY A N 1
ATOM 692 C CA . GLY A 1 88 ? 3.889 -10.545 -11.574 1.00 93.25 88 GLY A CA 1
ATOM 693 C C . GLY A 1 88 ? 3.983 -9.452 -12.647 1.00 93.25 88 GLY A C 1
ATOM 694 O O . GLY A 1 88 ? 4.793 -9.568 -13.566 1.00 93.25 88 GLY A O 1
ATOM 695 N N . TYR A 1 89 ? 3.201 -8.375 -12.539 1.00 95.44 89 TYR A N 1
ATOM 696 C CA . TYR A 1 89 ? 3.287 -7.208 -13.429 1.00 95.44 89 TYR A CA 1
ATOM 697 C C . TYR A 1 89 ? 4.528 -6.356 -13.143 1.00 95.44 89 TYR A C 1
ATOM 699 O O . TYR A 1 89 ? 5.017 -5.658 -14.031 1.00 95.44 89 TYR A O 1
ATOM 707 N N . ILE A 1 90 ? 5.031 -6.407 -11.909 1.00 94.81 90 ILE A N 1
ATOM 708 C CA . ILE A 1 90 ? 6.174 -5.628 -11.439 1.00 94.81 90 ILE A CA 1
ATO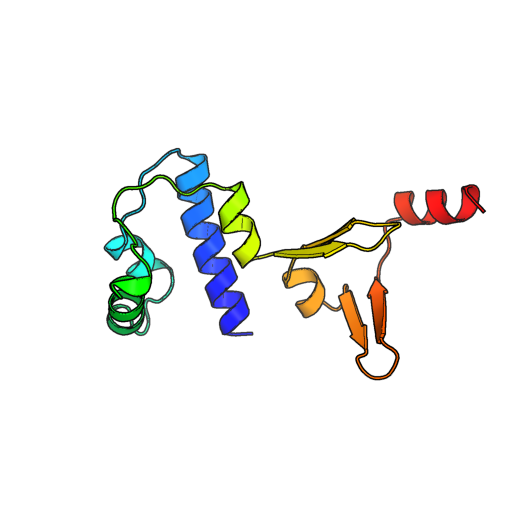M 709 C C . ILE A 1 90 ? 7.170 -6.577 -10.790 1.00 94.81 90 ILE A C 1
ATOM 711 O O . ILE A 1 90 ? 6.831 -7.284 -9.842 1.00 94.81 90 ILE A O 1
ATOM 715 N N . ASP A 1 91 ? 8.410 -6.538 -11.260 1.00 94.38 91 ASP A N 1
ATOM 716 C CA . ASP A 1 91 ? 9.503 -7.315 -10.686 1.00 94.38 91 ASP A CA 1
ATOM 717 C C . ASP A 1 91 ? 10.737 -6.442 -10.452 1.00 94.38 91 ASP A C 1
ATOM 719 O O . ASP A 1 91 ? 10.945 -5.446 -11.150 1.00 94.38 91 ASP A O 1
ATOM 723 N N . TYR A 1 92 ? 11.544 -6.799 -9.457 1.00 93.88 92 TYR A N 1
ATOM 724 C CA . TYR A 1 92 ? 12.801 -6.121 -9.151 1.00 93.88 92 TYR A CA 1
ATOM 725 C C . TYR A 1 92 ? 13.912 -7.147 -8.980 1.00 93.88 92 TYR A C 1
ATOM 727 O O . TYR A 1 92 ? 13.852 -7.983 -8.076 1.00 93.88 92 TYR A O 1
ATOM 735 N N . ASP A 1 93 ? 14.945 -7.020 -9.807 1.00 96.06 93 ASP A N 1
ATOM 736 C CA . ASP A 1 93 ? 16.149 -7.833 -9.718 1.00 96.06 93 ASP A CA 1
ATOM 737 C C . ASP A 1 93 ? 17.241 -7.081 -8.931 1.00 96.06 93 ASP A C 1
ATOM 739 O O . ASP A 1 93 ? 17.787 -6.089 -9.429 1.00 96.06 93 ASP A O 1
ATOM 743 N N . PRO A 1 94 ? 17.604 -7.539 -7.718 1.00 95.56 94 PRO A N 1
ATOM 744 C CA . PRO A 1 94 ? 18.646 -6.904 -6.919 1.00 95.56 94 PRO A CA 1
ATOM 745 C C . PRO A 1 94 ? 20.062 -7.103 -7.476 1.00 95.56 94 PRO A C 1
ATOM 747 O O . PRO A 1 94 ? 20.944 -6.322 -7.126 1.00 95.56 94 PRO A O 1
ATOM 750 N N . ALA A 1 95 ? 20.308 -8.118 -8.311 1.00 97.38 95 ALA A N 1
ATOM 751 C CA . ALA A 1 95 ? 21.632 -8.376 -8.876 1.00 97.38 95 ALA A CA 1
ATOM 752 C C . ALA A 1 95 ? 21.974 -7.387 -9.998 1.00 97.38 95 ALA A C 1
ATOM 754 O O . ALA A 1 95 ? 23.123 -6.964 -10.123 1.00 97.38 95 ALA A O 1
ATOM 755 N N . THR A 1 96 ? 20.973 -7.001 -10.793 1.00 96.88 96 THR A N 1
ATOM 756 C CA . THR A 1 96 ? 21.129 -6.042 -11.900 1.00 96.88 96 THR A CA 1
ATOM 757 C C . THR A 1 96 ? 20.611 -4.642 -11.573 1.00 96.88 96 THR A C 1
ATOM 759 O O . THR A 1 96 ? 20.893 -3.703 -12.317 1.00 96.88 96 THR A O 1
ATOM 762 N N . ASN A 1 97 ? 19.905 -4.476 -10.449 1.00 94.12 97 ASN A N 1
ATOM 763 C CA . ASN A 1 97 ? 19.238 -3.239 -10.039 1.00 94.12 97 ASN A CA 1
ATOM 764 C C . ASN A 1 97 ? 18.236 -2.727 -11.095 1.00 94.12 97 ASN A C 1
ATOM 766 O O . ASN A 1 97 ? 18.177 -1.534 -11.403 1.00 94.12 97 ASN A O 1
ATOM 770 N N . ILE A 1 98 ? 17.453 -3.644 -11.669 1.00 94.69 98 ILE A N 1
ATOM 771 C CA . ILE A 1 98 ? 16.460 -3.353 -12.711 1.00 94.69 98 ILE A CA 1
ATOM 772 C C . ILE A 1 98 ? 15.053 -3.596 -12.167 1.00 94.69 98 ILE A C 1
ATOM 774 O O . ILE A 1 98 ? 14.769 -4.638 -11.578 1.00 94.69 98 ILE A O 1
ATOM 778 N N . ILE A 1 99 ? 14.154 -2.640 -12.415 1.00 93.25 99 ILE A N 1
ATOM 779 C CA . ILE A 1 99 ? 12.708 -2.831 -12.270 1.00 93.25 99 ILE A CA 1
ATOM 780 C C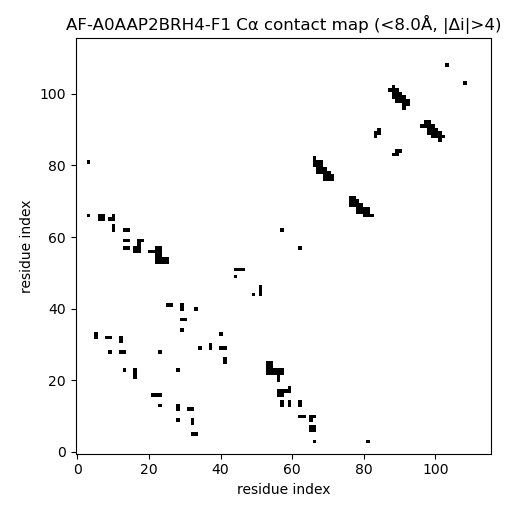 . ILE A 1 99 ? 12.147 -3.216 -13.640 1.00 93.25 99 ILE A C 1
ATOM 782 O O . ILE A 1 99 ? 12.329 -2.480 -14.609 1.00 93.25 99 ILE A O 1
ATOM 786 N N . THR A 1 100 ? 11.444 -4.343 -13.715 1.00 95.06 100 THR A N 1
ATOM 787 C CA . THR A 1 100 ? 10.740 -4.784 -14.925 1.00 95.06 100 THR A CA 1
ATOM 788 C C . THR A 1 100 ? 9.250 -4.503 -14.784 1.00 95.06 100 THR A C 1
ATOM 790 O O . THR A 1 100 ? 8.618 -4.978 -13.840 1.00 95.06 100 THR A O 1
ATOM 793 N N . LEU A 1 101 ? 8.687 -3.766 -15.744 1.00 94.25 101 LEU A N 1
ATOM 794 C CA . LEU A 1 101 ? 7.246 -3.550 -15.882 1.00 94.25 101 LEU A CA 1
ATOM 795 C C . LEU A 1 101 ? 6.730 -4.414 -17.036 1.00 94.25 101 LEU A C 1
ATOM 797 O O . LEU A 1 101 ? 7.196 -4.282 -18.168 1.00 94.25 101 LEU A O 1
ATOM 801 N N . ARG A 1 102 ? 5.798 -5.324 -16.753 1.00 94.81 102 ARG A N 1
ATOM 802 C CA . ARG A 1 102 ? 5.179 -6.215 -17.747 1.00 94.81 102 ARG A CA 1
ATOM 803 C C . ARG A 1 102 ? 3.788 -5.715 -18.113 1.00 94.81 102 ARG A C 1
ATOM 805 O O . ARG A 1 102 ? 3.181 -4.957 -17.364 1.00 94.81 102 ARG A O 1
ATOM 812 N N . ASN A 1 103 ? 3.281 -6.186 -19.253 1.00 94.06 103 ASN A N 1
ATOM 813 C CA . ASN A 1 103 ? 1.930 -5.877 -19.733 1.00 94.06 103 ASN A CA 1
ATOM 814 C C . ASN A 1 103 ? 1.677 -4.364 -19.839 1.00 94.06 103 ASN A C 1
ATOM 816 O O . ASN A 1 103 ? 0.664 -3.853 -19.369 1.00 94.06 103 ASN A O 1
ATOM 820 N N . VAL A 1 104 ? 2.637 -3.647 -20.430 1.00 92.12 104 VAL A N 1
ATOM 821 C CA . VAL A 1 104 ? 2.528 -2.206 -20.660 1.00 92.12 104 VAL A CA 1
ATOM 822 C C . VAL A 1 104 ? 1.274 -1.913 -21.500 1.00 92.12 104 VAL A C 1
ATOM 824 O O . VAL A 1 104 ? 1.152 -2.502 -22.578 1.00 92.12 104 VAL A O 1
ATOM 827 N N . PRO A 1 105 ? 0.362 -1.029 -21.041 1.00 92.94 105 PRO A N 1
ATOM 828 C CA . PRO A 1 105 ? -0.840 -0.675 -21.789 1.00 92.94 105 PRO A CA 1
ATOM 829 C C . PRO A 1 105 ? -0.519 -0.127 -23.177 1.00 92.94 105 PRO A C 1
ATOM 831 O O . PRO A 1 105 ? 0.478 0.575 -23.348 1.00 92.94 105 PRO A O 1
ATOM 834 N N . ASP A 1 106 ? -1.393 -0.410 -24.142 1.00 94.44 106 ASP A N 1
ATOM 835 C CA . ASP A 1 106 ? -1.196 -0.043 -25.547 1.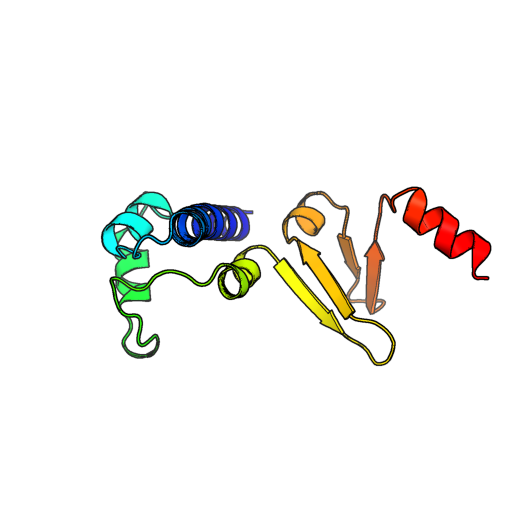00 94.44 106 ASP A CA 1
ATOM 836 C C . ASP A 1 106 ? -0.926 1.456 -25.725 1.00 94.44 106 ASP A C 1
ATOM 838 O O . ASP A 1 106 ? 0.041 1.810 -26.388 1.00 94.44 106 ASP A O 1
ATOM 842 N N . GLU A 1 107 ? -1.690 2.314 -25.043 1.00 92.69 107 GLU A N 1
ATOM 843 C CA . GLU A 1 107 ? -1.496 3.771 -25.045 1.00 92.69 107 GLU A CA 1
ATOM 844 C C . GLU A 1 107 ? -0.073 4.161 -24.614 1.00 92.69 107 GLU A C 1
ATOM 846 O O . GLU A 1 107 ? 0.608 4.920 -25.300 1.00 92.69 107 GLU A O 1
ATOM 851 N N . PHE A 1 108 ? 0.431 3.587 -23.515 1.00 90.06 108 PHE A N 1
ATOM 852 C CA . PHE A 1 108 ? 1.782 3.891 -23.042 1.00 90.06 108 PHE A CA 1
ATOM 853 C C . PHE A 1 108 ? 2.845 3.328 -23.989 1.00 90.06 108 PHE A C 1
ATOM 855 O O . PHE A 1 108 ? 3.856 3.980 -24.244 1.00 90.06 108 PHE A O 1
ATOM 862 N N . ARG A 1 109 ? 2.620 2.138 -24.556 1.00 91.94 109 ARG A N 1
ATOM 863 C CA . ARG A 1 109 ? 3.518 1.551 -25.558 1.00 91.94 109 ARG A CA 1
ATOM 864 C C . ARG A 1 109 ? 3.591 2.415 -26.817 1.00 91.94 109 ARG A C 1
ATOM 866 O O . ARG A 1 109 ? 4.685 2.600 -27.336 1.00 91.94 109 ARG A O 1
ATOM 873 N N . GLU A 1 110 ? 2.469 2.936 -27.302 1.00 94.75 110 GLU A N 1
ATOM 874 C CA . GLU A 1 110 ? 2.427 3.830 -28.465 1.00 94.75 110 GLU A CA 1
ATOM 875 C C . GLU A 1 110 ? 3.220 5.109 -28.207 1.00 94.75 110 GLU A C 1
ATOM 877 O O . GLU A 1 110 ? 4.095 5.431 -29.008 1.00 94.75 110 GLU A O 1
ATOM 882 N N . MET A 1 111 ? 3.018 5.758 -27.053 1.00 92.12 111 MET A N 1
ATOM 883 C CA . MET A 1 111 ? 3.801 6.933 -26.648 1.00 92.12 111 MET A CA 1
ATOM 884 C C . MET A 1 111 ? 5.312 6.659 -26.698 1.00 92.12 111 MET A C 1
ATOM 886 O O . MET A 1 111 ? 6.071 7.441 -27.270 1.00 92.12 111 MET A O 1
ATOM 890 N N . TRP A 1 112 ? 5.753 5.516 -26.162 1.00 89.19 112 TRP A N 1
ATOM 891 C CA . TRP A 1 112 ? 7.162 5.107 -26.191 1.00 89.19 112 TRP A CA 1
ATOM 892 C C . TRP A 1 112 ? 7.705 4.834 -27.596 1.00 89.19 112 TRP A C 1
ATOM 894 O O . TRP A 1 112 ? 8.902 4.982 -27.811 1.00 89.19 112 TRP A O 1
ATOM 904 N N . MET A 1 113 ? 6.865 4.415 -28.542 1.00 90.19 113 MET A N 1
ATOM 905 C CA . MET A 1 113 ? 7.288 4.141 -29.920 1.00 90.19 113 MET A CA 1
ATOM 906 C C . MET A 1 113 ? 7.305 5.400 -30.795 1.00 90.19 113 MET A C 1
ATOM 908 O O . MET A 1 113 ? 7.959 5.394 -31.833 1.00 90.19 113 MET A O 1
ATOM 912 N N . THR A 1 114 ? 6.577 6.452 -30.410 1.00 90.94 114 THR A N 1
ATOM 913 C CA . THR A 1 114 ? 6.487 7.713 -31.166 1.00 90.94 114 THR A CA 1
ATOM 914 C C . THR A 1 114 ? 7.422 8.808 -30.670 1.00 90.94 114 THR A C 1
ATOM 916 O O . THR A 1 114 ? 7.771 9.691 -31.448 1.00 90.94 114 THR A O 1
ATOM 919 N N . GLU A 1 115 ? 7.794 8.796 -29.388 1.00 72.62 115 GLU A N 1
ATOM 920 C CA . GLU A 1 115 ? 8.675 9.818 -28.798 1.00 72.62 115 GLU A CA 1
ATOM 921 C C . GLU A 1 115 ? 10.180 9.519 -28.953 1.00 72.62 115 GLU A C 1
ATOM 923 O O . GLU A 1 115 ? 11.010 10.272 -28.438 1.00 72.62 115 GLU A O 1
ATOM 928 N N . VAL A 1 116 ? 10.537 8.452 -29.680 1.00 53.34 116 VAL A N 1
ATOM 929 C CA . VAL A 1 116 ? 11.923 8.062 -30.005 1.00 53.34 116 VAL A CA 1
ATOM 930 C C . VAL A 1 116 ? 12.210 8.268 -31.486 1.00 53.34 116 VAL A C 1
ATOM 932 O O . VAL A 1 116 ? 11.399 7.799 -32.315 1.00 53.34 116 VAL A O 1
#

Radius of gyration: 18.42 Å; Cα contacts (8 Å, |Δi|>4): 110; chains: 1; bounding box: 40×27×55 Å